Protein AF-A0A5K7YE51-F1 (afdb_monomer_lite)

Foldseek 3Di:
DWDKDALVRVCVVVVHDPVVVLVLVVVPFWKWFDDPPGDTDTDDPVNVVVQVVVPPDVVSVVVVRRRIMGTPVSVVVSCCVPPPDPDPQDPVNVVVVVVVVLCVVCVVLLVVLLVVLLVVLVVDPPADELVVSVVVSCVVVVPDDPVSSVVSVVPHDCNRYDDDDPPPPPDD

Secondary structure (DSSP, 8-state):
---EEEHHHHHHHHT--HHHHHHHHHTT---EEEETTTEEEE--HHHHHHHHHT--SHHHHHHHGGGEEEEHHHHHHHHHHT-S--S---HHHHHHHHHHHHHHHTHHHHHHHHHHHHHHHHH-SSPBPHHHHHHHHHHH-TTS-HHHHHHHHHHS-GGGB--S--------

Organism: NCBI:txid571177

pLDDT: mean 74.25, std 14.45, range [39.06, 92.06]

Structure (mmCIF, N/CA/C/O backbone):
data_AF-A0A5K7YE51-F1
#
_entry.id   AF-A0A5K7YE51-F1
#
loop_
_atom_site.group_PDB
_atom_site.id
_atom_site.type_symbol
_atom_site.label_atom_id
_atom_site.label_alt_id
_atom_site.label_comp_id
_atom_site.label_asym_id
_atom_site.label_entity_id
_atom_site.label_seq_id
_atom_site.pdbx_PDB_ins_code
_atom_site.Cartn_x
_atom_site.Cartn_y
_atom_site.Cartn_z
_atom_site.occupancy
_atom_site.B_iso_or_equiv
_atom_site.auth_seq_id
_atom_site.auth_comp_id
_atom_site.auth_asym_id
_atom_site.auth_atom_id
_atom_site.pdbx_PDB_model_num
ATOM 1 N N . MET A 1 1 ? 10.971 14.931 -25.838 1.00 64.94 1 MET A N 1
ATOM 2 C CA . MET A 1 1 ? 12.114 14.389 -25.072 1.00 64.94 1 MET A CA 1
ATOM 3 C C . MET A 1 1 ? 11.656 13.065 -24.493 1.00 64.94 1 MET A C 1
ATOM 5 O O . MET A 1 1 ? 10.644 13.062 -23.802 1.00 64.94 1 MET A O 1
ATOM 9 N N . GLU A 1 2 ? 12.315 11.965 -24.854 1.00 79.44 2 GLU A N 1
ATOM 10 C CA . GLU A 1 2 ? 11.967 10.616 -24.386 1.00 79.44 2 GLU A CA 1
ATOM 11 C C . GLU A 1 2 ? 12.113 10.544 -22.857 1.00 79.44 2 GLU A C 1
ATOM 13 O O . GLU A 1 2 ? 13.168 10.904 -22.326 1.00 79.44 2 GLU A O 1
ATOM 18 N N . ARG A 1 3 ? 11.064 10.122 -22.143 1.00 87.44 3 ARG A N 1
ATOM 19 C CA . ARG A 1 3 ? 11.093 9.967 -20.681 1.00 87.44 3 ARG A CA 1
ATOM 20 C C . ARG A 1 3 ? 11.238 8.496 -20.328 1.00 87.44 3 ARG A C 1
ATOM 22 O O . ARG A 1 3 ? 10.498 7.665 -20.843 1.00 87.44 3 ARG A O 1
ATOM 29 N N . TRP A 1 4 ? 12.152 8.208 -19.412 1.00 88.94 4 TRP A N 1
ATOM 30 C CA . TRP A 1 4 ? 12.470 6.854 -18.972 1.00 88.94 4 TRP A CA 1
ATOM 31 C C . TRP A 1 4 ? 12.128 6.672 -17.497 1.00 88.94 4 TRP A C 1
ATOM 33 O O . TRP A 1 4 ? 12.217 7.620 -16.712 1.00 88.94 4 TRP A O 1
ATOM 43 N N . ILE A 1 5 ? 11.760 5.452 -17.126 1.00 88.38 5 ILE A N 1
ATOM 44 C CA . ILE A 1 5 ? 11.502 5.047 -15.747 1.00 88.38 5 ILE A CA 1
ATOM 45 C C . ILE A 1 5 ? 12.274 3.767 -15.437 1.00 88.38 5 ILE A C 1
ATOM 47 O O . ILE A 1 5 ? 12.352 2.855 -16.258 1.00 88.38 5 ILE A O 1
ATOM 51 N N . THR A 1 6 ? 12.881 3.711 -14.255 1.00 88.62 6 THR A N 1
ATOM 52 C CA . THR A 1 6 ? 13.571 2.502 -13.778 1.00 88.62 6 THR A CA 1
ATOM 53 C C . THR A 1 6 ? 12.565 1.495 -13.224 1.00 88.62 6 THR A C 1
ATOM 55 O O . THR A 1 6 ? 11.509 1.891 -12.722 1.00 88.62 6 THR A O 1
ATOM 58 N N . ALA A 1 7 ? 12.902 0.202 -13.208 1.00 85.75 7 ALA A N 1
ATOM 59 C CA . ALA A 1 7 ? 12.046 -0.818 -12.588 1.00 85.75 7 ALA A CA 1
ATOM 60 C C . ALA A 1 7 ? 11.679 -0.483 -11.131 1.00 85.75 7 ALA A C 1
ATOM 62 O O . ALA A 1 7 ? 10.528 -0.622 -10.732 1.00 85.75 7 ALA A O 1
ATOM 63 N N . ASN A 1 8 ? 12.619 0.050 -10.344 1.00 84.81 8 ASN A N 1
ATOM 64 C CA . ASN A 1 8 ? 12.359 0.464 -8.960 1.00 84.81 8 ASN A CA 1
ATOM 65 C C . ASN A 1 8 ? 11.325 1.596 -8.859 1.00 84.81 8 ASN A C 1
ATOM 67 O O . ASN A 1 8 ? 10.501 1.616 -7.945 1.00 84.81 8 ASN A O 1
ATOM 71 N N . GLN A 1 9 ? 11.368 2.561 -9.777 1.00 85.94 9 GLN A N 1
ATOM 72 C CA . GLN A 1 9 ? 10.374 3.633 -9.833 1.00 85.94 9 GLN A CA 1
ATOM 73 C C . GLN A 1 9 ? 9.017 3.108 -10.310 1.00 85.94 9 GLN A C 1
ATOM 75 O O . GLN A 1 9 ? 7.989 3.525 -9.778 1.00 85.94 9 GLN A O 1
ATOM 80 N N . LEU A 1 10 ? 9.016 2.165 -11.253 1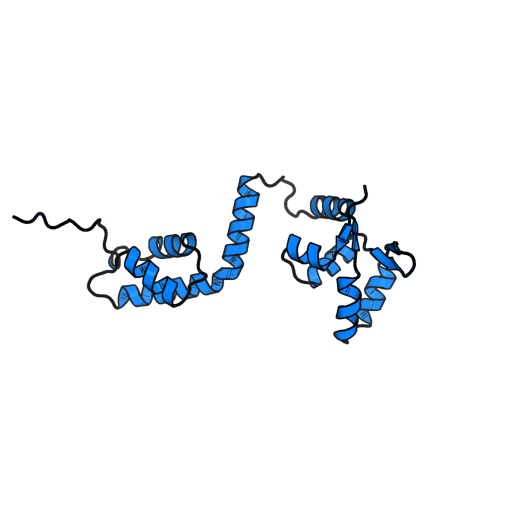.00 84.31 10 LEU A N 1
ATOM 81 C CA . LEU A 1 10 ? 7.809 1.525 -11.763 1.00 84.31 10 LEU A CA 1
ATOM 82 C C . LEU A 1 10 ? 7.114 0.682 -10.683 1.00 84.31 10 LEU A C 1
ATOM 84 O O . LEU A 1 10 ? 5.916 0.837 -10.468 1.00 84.31 10 LEU A O 1
ATOM 88 N N . LEU A 1 11 ? 7.870 -0.094 -9.897 1.00 82.62 11 LEU A N 1
ATOM 89 C CA . LEU A 1 11 ? 7.340 -0.804 -8.728 1.00 82.62 11 LEU A CA 1
ATOM 90 C C . LEU A 1 11 ? 6.697 0.141 -7.723 1.00 82.62 11 LEU A C 1
ATOM 92 O O . LEU A 1 11 ? 5.621 -0.155 -7.218 1.00 82.62 11 LEU A O 1
ATOM 96 N N . LYS A 1 12 ? 7.333 1.281 -7.432 1.00 79.06 12 LYS A N 1
ATOM 97 C CA . LYS A 1 12 ? 6.761 2.288 -6.527 1.00 79.06 12 LYS A CA 1
ATOM 98 C C . LYS A 1 12 ? 5.461 2.861 -7.092 1.00 79.06 12 LYS A C 1
ATOM 100 O O . LYS A 1 12 ? 4.480 2.962 -6.354 1.00 79.06 12 LYS A O 1
ATOM 105 N N . ARG A 1 13 ? 5.440 3.179 -8.392 1.00 82.81 13 ARG A N 1
ATOM 106 C CA . ARG A 1 13 ? 4.266 3.693 -9.118 1.00 82.81 13 ARG A CA 1
ATOM 107 C C . ARG A 1 13 ? 3.096 2.711 -9.055 1.00 82.81 13 ARG A C 1
ATOM 109 O O . ARG A 1 13 ? 1.995 3.103 -8.680 1.00 82.81 13 ARG A O 1
ATOM 116 N N . TRP A 1 14 ? 3.339 1.438 -9.345 1.00 81.25 14 TRP A N 1
ATOM 117 C CA . TRP A 1 14 ? 2.319 0.388 -9.279 1.00 81.25 14 TRP A CA 1
ATOM 118 C C . TRP A 1 14 ? 2.036 -0.076 -7.843 1.00 81.25 14 TRP A C 1
ATOM 120 O O . TRP A 1 14 ? 1.002 -0.681 -7.568 1.00 81.25 14 TRP A O 1
ATOM 130 N N . SER A 1 15 ? 2.919 0.270 -6.902 1.00 74.44 15 SER A N 1
ATOM 131 C CA . SER A 1 15 ? 3.069 -0.327 -5.563 1.00 74.44 15 SER A CA 1
ATOM 132 C C . SER A 1 15 ? 2.850 -1.836 -5.606 1.00 74.44 15 SER A C 1
ATOM 134 O O . SER A 1 15 ? 1.939 -2.399 -4.994 1.00 74.44 15 SER A O 1
ATOM 136 N N . ALA A 1 16 ? 3.689 -2.449 -6.431 1.00 75.06 16 ALA A N 1
ATOM 137 C CA . ALA A 1 16 ? 3.673 -3.856 -6.763 1.00 75.06 16 ALA A CA 1
ATOM 138 C C . ALA A 1 16 ? 5.015 -4.503 -6.397 1.00 75.06 16 ALA A C 1
ATOM 140 O O . ALA A 1 16 ? 6.005 -3.815 -6.138 1.00 75.06 16 ALA A O 1
ATOM 141 N N . GLY A 1 17 ? 5.035 -5.835 -6.358 1.00 74.56 17 GLY A N 1
ATOM 142 C CA . GLY A 1 17 ? 6.261 -6.605 -6.167 1.00 74.56 17 GLY A CA 1
ATOM 143 C C . GLY A 1 17 ? 7.016 -6.816 -7.486 1.00 74.56 17 GLY A C 1
ATOM 144 O O . GLY A 1 17 ? 6.427 -6.647 -8.556 1.00 74.56 17 GLY A O 1
ATOM 145 N N . PRO A 1 18 ? 8.295 -7.237 -7.441 1.00 77.31 18 PRO A N 1
ATOM 146 C CA . PRO A 1 18 ? 9.090 -7.528 -8.636 1.00 77.31 18 PRO A CA 1
ATOM 147 C C . PRO A 1 18 ? 8.382 -8.445 -9.643 1.00 77.31 18 PRO A C 1
ATOM 149 O O . PRO A 1 18 ? 8.452 -8.181 -10.839 1.00 77.31 18 PRO A O 1
ATOM 152 N N . SER A 1 19 ? 7.635 -9.452 -9.161 1.00 74.00 19 SER A N 1
ATOM 153 C CA . SER A 1 19 ? 6.818 -10.385 -9.962 1.00 74.00 19 SER A CA 1
ATOM 154 C C . SER A 1 19 ? 5.889 -9.695 -10.967 1.00 74.00 19 SER A C 1
ATOM 156 O O . SER A 1 19 ? 5.701 -10.200 -12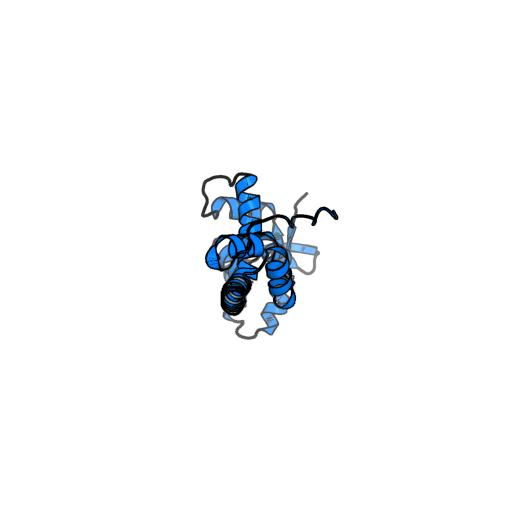.070 1.00 74.00 19 SER A O 1
ATOM 158 N N . THR A 1 20 ? 5.352 -8.522 -10.631 1.00 77.69 20 THR A N 1
ATOM 159 C CA . THR A 1 20 ? 4.438 -7.770 -11.500 1.00 77.69 20 THR A CA 1
ATOM 160 C C . THR A 1 20 ? 5.144 -7.178 -12.717 1.00 77.69 20 THR A C 1
ATOM 162 O O . THR A 1 20 ? 4.564 -7.154 -13.795 1.00 77.69 20 THR A O 1
ATOM 165 N N . ILE A 1 21 ? 6.408 -6.760 -12.589 1.00 81.88 21 ILE A N 1
ATOM 166 C CA . ILE A 1 21 ? 7.189 -6.286 -13.743 1.00 81.88 21 ILE A CA 1
ATOM 167 C C . ILE A 1 21 ? 7.501 -7.439 -14.691 1.00 81.88 21 ILE A C 1
ATOM 169 O O . ILE A 1 21 ? 7.409 -7.262 -15.900 1.00 81.88 21 ILE A O 1
ATOM 173 N N . PHE A 1 22 ? 7.823 -8.623 -14.163 1.00 77.75 22 PHE A N 1
ATOM 174 C CA . PHE A 1 22 ? 8.039 -9.805 -15.003 1.00 77.75 22 PHE A CA 1
ATOM 175 C C . PHE A 1 22 ? 6.799 -10.132 -15.819 1.00 77.75 22 PHE A C 1
ATOM 177 O O . PHE A 1 22 ? 6.896 -10.280 -17.032 1.00 77.75 22 PHE A O 1
ATOM 184 N N . LYS A 1 23 ? 5.639 -10.159 -15.158 1.00 77.25 23 LYS A N 1
ATOM 185 C CA . LYS A 1 23 ? 4.369 -10.414 -15.826 1.00 77.25 23 LYS A CA 1
ATOM 186 C C . LYS A 1 23 ? 4.063 -9.361 -16.895 1.00 77.25 23 LYS A C 1
ATOM 188 O O . LYS A 1 23 ? 3.715 -9.726 -18.006 1.00 77.25 23 LYS A O 1
ATOM 193 N N . ALA A 1 24 ? 4.289 -8.078 -16.604 1.00 83.31 24 ALA A N 1
ATOM 194 C CA . ALA A 1 24 ? 4.087 -7.007 -17.579 1.00 83.31 24 ALA A CA 1
ATOM 195 C C . ALA A 1 24 ? 4.985 -7.156 -18.817 1.00 83.31 24 ALA A C 1
ATOM 197 O O . ALA A 1 24 ? 4.537 -6.964 -19.942 1.00 83.31 24 ALA A O 1
ATOM 198 N N . VAL A 1 25 ? 6.249 -7.537 -18.623 1.00 84.50 25 VAL A N 1
ATOM 199 C CA . VAL A 1 25 ? 7.182 -7.802 -19.728 1.00 84.50 25 VAL A CA 1
ATOM 200 C C . VAL A 1 25 ? 6.766 -9.055 -20.516 1.00 84.50 25 VAL A C 1
ATOM 202 O O . VAL A 1 25 ? 6.848 -9.050 -21.741 1.00 84.50 25 VAL A O 1
ATOM 205 N N . GLU A 1 26 ? 6.249 -10.097 -19.851 1.00 80.50 26 GLU A N 1
ATOM 206 C CA . GLU A 1 26 ? 5.627 -11.264 -20.509 1.00 80.50 26 GLU A CA 1
ATOM 207 C C . GLU A 1 26 ? 4.407 -10.901 -21.345 1.00 80.50 26 GLU A C 1
ATOM 209 O O . GLU A 1 26 ? 4.219 -11.464 -22.423 1.00 80.50 26 GLU A O 1
ATOM 214 N N . ASP A 1 27 ? 3.636 -9.927 -20.879 1.00 81.19 27 ASP A N 1
ATOM 215 C CA . ASP A 1 27 ? 2.438 -9.429 -21.548 1.00 81.19 27 ASP A CA 1
ATOM 216 C C . ASP A 1 27 ? 2.746 -8.381 -22.630 1.00 81.19 27 ASP A C 1
ATOM 218 O O . ASP A 1 27 ? 1.839 -7.864 -23.277 1.00 81.19 27 ASP A O 1
ATOM 222 N N . GLY A 1 28 ? 4.029 -8.110 -22.892 1.00 82.81 28 GLY A N 1
ATOM 223 C CA . GLY A 1 28 ? 4.472 -7.304 -24.029 1.00 82.81 28 GLY A CA 1
ATOM 224 C C . GLY A 1 28 ? 4.998 -5.915 -23.681 1.00 82.81 28 GLY A C 1
ATOM 225 O O . GLY A 1 28 ? 5.258 -5.132 -24.593 1.00 82.81 28 GLY A O 1
ATOM 226 N N . LEU A 1 29 ? 5.206 -5.588 -22.400 1.00 86.06 29 LEU A N 1
ATOM 227 C CA . LEU A 1 29 ? 5.881 -4.346 -22.027 1.00 86.06 29 LEU A CA 1
ATOM 228 C C . LEU A 1 29 ? 7.360 -4.386 -22.441 1.00 86.06 29 LEU A C 1
ATOM 230 O O . LEU A 1 29 ? 8.171 -5.124 -21.874 1.00 86.06 29 LEU A O 1
ATOM 234 N N . SER A 1 30 ? 7.726 -3.521 -23.384 1.00 88.31 30 SER A N 1
ATOM 235 C CA . SER A 1 30 ? 9.102 -3.369 -23.854 1.00 88.31 30 SER A CA 1
ATOM 236 C C . SER A 1 30 ? 10.041 -2.956 -22.723 1.00 88.31 30 SER A C 1
ATOM 238 O O . SER A 1 30 ? 9.838 -1.941 -22.051 1.00 88.31 30 SER A O 1
ATOM 240 N N . THR A 1 31 ? 11.118 -3.718 -22.535 1.00 87.06 31 THR A N 1
ATOM 241 C CA . THR A 1 31 ? 12.131 -3.441 -21.515 1.00 87.06 31 THR A CA 1
ATOM 242 C C . THR A 1 31 ? 13.490 -3.173 -22.140 1.00 87.06 31 THR A C 1
ATOM 244 O O . THR A 1 31 ? 13.870 -3.757 -23.153 1.00 87.06 31 THR A O 1
ATOM 247 N N . TYR A 1 32 ? 14.235 -2.260 -21.533 1.00 88.00 32 TYR A N 1
ATOM 248 C CA . TYR A 1 32 ? 15.506 -1.765 -22.028 1.00 88.00 32 TYR A CA 1
ATOM 249 C C . TYR A 1 32 ? 16.550 -1.844 -20.920 1.00 88.00 32 TYR A C 1
ATOM 251 O O . TYR A 1 32 ? 16.237 -1.809 -19.732 1.00 88.00 32 TYR A O 1
ATOM 259 N N . ARG A 1 33 ? 17.819 -1.915 -21.302 1.00 81.62 33 ARG A N 1
ATOM 260 C CA . ARG A 1 33 ? 18.945 -1.811 -20.373 1.00 81.62 33 ARG A CA 1
ATOM 261 C C . ARG A 1 33 ? 19.960 -0.835 -20.921 1.00 81.62 33 ARG A C 1
ATOM 263 O O . ARG A 1 33 ? 20.193 -0.799 -22.129 1.00 81.62 33 ARG A O 1
ATOM 270 N N . GLU A 1 34 ? 20.576 -0.054 -20.050 1.00 70.50 34 GLU A N 1
ATOM 271 C CA . GLU A 1 34 ? 21.707 0.774 -20.445 1.00 70.50 34 GLU A CA 1
ATOM 272 C C . GLU A 1 34 ? 22.935 -0.111 -20.699 1.00 70.50 34 GLU A C 1
ATOM 274 O O . GLU A 1 34 ? 23.359 -0.878 -19.834 1.00 70.50 34 GLU A O 1
ATOM 279 N N . TRP A 1 35 ? 23.482 -0.042 -21.914 1.00 62.12 35 TRP A N 1
ATOM 280 C CA . TRP A 1 35 ? 24.770 -0.661 -22.237 1.00 62.12 35 TRP A CA 1
ATOM 281 C C . TRP A 1 35 ? 25.880 0.383 -22.110 1.00 62.12 35 TRP A C 1
ATOM 283 O O . TRP A 1 35 ? 25.614 1.583 -22.129 1.00 62.12 35 TRP A O 1
ATOM 293 N N . THR A 1 36 ? 27.128 -0.083 -22.041 1.00 53.69 36 THR A N 1
ATOM 294 C CA . THR A 1 36 ? 28.398 0.652 -21.843 1.00 53.69 36 THR A CA 1
ATOM 295 C C . THR A 1 36 ? 28.664 1.865 -22.759 1.00 53.69 36 THR A C 1
ATOM 297 O O . THR A 1 36 ? 29.725 2.471 -22.667 1.00 53.69 36 THR A O 1
ATOM 300 N N . GLN A 1 37 ? 27.724 2.258 -23.621 1.00 53.62 37 GLN A N 1
ATOM 301 C CA . GLN A 1 37 ? 27.795 3.419 -24.515 1.00 53.62 37 GLN A CA 1
ATOM 302 C C . GLN A 1 37 ? 26.664 4.450 -24.294 1.00 53.62 37 GLN A C 1
ATOM 304 O O . GLN A 1 37 ? 26.411 5.279 -25.167 1.00 53.62 37 GLN A O 1
ATOM 309 N N . GLY A 1 38 ? 25.970 4.411 -23.148 1.00 63.59 38 GLY A N 1
ATOM 310 C CA . GLY A 1 38 ? 25.028 5.462 -22.726 1.00 63.59 38 GLY A CA 1
ATOM 311 C C . GLY A 1 38 ? 23.716 5.515 -23.515 1.00 63.59 38 GLY A C 1
ATOM 312 O O . GLY A 1 38 ? 23.034 6.539 -23.529 1.00 63.59 38 GLY A O 1
ATOM 313 N N . ARG A 1 39 ? 23.363 4.433 -24.223 1.00 70.56 39 ARG A N 1
ATOM 314 C CA . ARG A 1 39 ? 22.070 4.295 -24.908 1.00 70.56 39 ARG A CA 1
ATOM 315 C C . ARG A 1 39 ? 21.328 3.068 -24.380 1.00 70.56 39 ARG A C 1
ATOM 317 O O . ARG A 1 39 ? 21.899 1.972 -24.406 1.00 70.56 39 ARG A O 1
ATOM 324 N N . PRO A 1 40 ? 20.068 3.220 -23.933 1.00 79.25 40 PRO A N 1
ATOM 325 C CA . PRO A 1 40 ? 19.216 2.084 -23.622 1.00 79.25 40 PRO A CA 1
ATOM 326 C C . PRO A 1 40 ? 19.023 1.217 -24.867 1.00 79.25 40 PRO A C 1
ATOM 328 O O . PRO A 1 40 ? 18.686 1.721 -25.940 1.00 79.25 40 PRO A O 1
ATOM 331 N N . LYS A 1 41 ? 19.244 -0.088 -24.729 1.00 81.56 41 LYS A N 1
ATOM 332 C CA . LYS A 1 41 ? 18.973 -1.080 -25.769 1.00 81.56 41 LYS A CA 1
ATOM 333 C C . LYS A 1 41 ? 17.848 -1.982 -25.305 1.00 81.56 41 LYS A C 1
ATOM 335 O O . LYS A 1 41 ? 17.865 -2.438 -24.162 1.00 81.56 41 LYS A O 1
ATOM 340 N N . GLU A 1 42 ? 16.907 -2.233 -26.201 1.00 83.19 42 GLU A N 1
ATOM 341 C CA . GLU A 1 42 ? 15.796 -3.142 -25.957 1.00 83.19 42 GLU A CA 1
ATOM 342 C C . GLU A 1 42 ? 16.313 -4.555 -25.671 1.00 83.19 42 GLU A C 1
ATOM 344 O O . GLU A 1 42 ? 17.265 -5.040 -26.300 1.00 83.19 42 GLU A O 1
ATOM 349 N N . VAL A 1 43 ? 15.714 -5.195 -24.676 1.00 80.81 43 VAL A N 1
ATOM 350 C CA . VAL A 1 43 ? 16.024 -6.553 -24.257 1.00 80.81 43 VAL A CA 1
ATOM 351 C C . VAL A 1 43 ? 14.949 -7.467 -24.824 1.00 80.81 43 VAL A C 1
ATOM 353 O O . VAL A 1 43 ? 13.791 -7.397 -24.434 1.00 80.81 43 VAL A O 1
ATOM 356 N N . ASP A 1 44 ? 15.355 -8.361 -25.721 1.00 75.94 44 ASP A N 1
ATOM 357 C CA . ASP A 1 44 ? 14.471 -9.402 -26.248 1.00 75.94 44 ASP A CA 1
ATOM 358 C C . ASP A 1 44 ? 13.960 -10.314 -25.119 1.00 75.94 44 ASP A C 1
ATOM 360 O O . ASP A 1 44 ? 14.736 -10.801 -24.285 1.00 75.94 44 ASP A O 1
ATOM 364 N N . MET A 1 45 ? 12.662 -10.607 -25.155 1.00 65.81 45 MET A N 1
ATOM 365 C CA . MET A 1 45 ? 11.953 -11.492 -24.241 1.00 65.81 45 MET A CA 1
ATOM 366 C C . MET A 1 45 ? 12.625 -12.862 -24.082 1.00 65.81 45 MET A C 1
ATOM 368 O O . MET A 1 45 ? 12.752 -13.383 -22.974 1.00 65.81 45 MET A O 1
ATOM 372 N N . LYS A 1 46 ? 13.168 -13.438 -25.163 1.00 64.94 46 LYS A N 1
ATOM 373 C CA . LYS A 1 46 ? 13.897 -14.721 -25.091 1.00 64.94 46 LYS A CA 1
ATOM 374 C C . LYS A 1 46 ? 15.221 -14.622 -24.338 1.00 64.94 46 LYS A C 1
ATOM 376 O O . LYS A 1 46 ? 15.748 -15.641 -23.889 1.00 64.94 46 LYS A O 1
ATOM 381 N N . ASN A 1 47 ? 15.817 -13.436 -24.256 1.00 65.12 47 ASN A N 1
ATOM 382 C CA . ASN A 1 47 ? 17.014 -13.186 -23.455 1.00 65.12 47 ASN A CA 1
ATOM 383 C C . ASN A 1 47 ? 16.649 -12.846 -22.010 1.00 65.12 47 ASN A C 1
ATOM 385 O O . ASN A 1 47 ? 17.372 -13.276 -21.112 1.00 65.12 47 ASN A O 1
ATOM 389 N N . PHE A 1 48 ? 15.530 -12.149 -21.804 1.00 67.06 48 PHE A N 1
ATOM 390 C CA . PHE A 1 48 ? 14.957 -11.841 -20.498 1.00 67.06 48 PHE A CA 1
ATOM 391 C C . PHE A 1 48 ? 14.567 -13.116 -19.736 1.00 67.06 48 PHE A C 1
ATOM 393 O O . PHE A 1 48 ? 15.141 -13.401 -18.685 1.00 67.06 48 PHE A O 1
ATOM 400 N N . VAL A 1 49 ? 13.706 -13.956 -20.324 1.00 63.56 49 VAL A N 1
ATOM 401 C CA . VAL A 1 49 ? 13.262 -15.230 -19.729 1.00 63.56 49 VAL A CA 1
ATOM 402 C C . VAL A 1 49 ? 14.440 -16.172 -19.513 1.00 63.56 49 VAL A C 1
ATOM 404 O O . VAL A 1 49 ? 14.577 -16.749 -18.447 1.00 63.56 49 VAL A O 1
ATOM 407 N N . ARG A 1 50 ? 15.358 -16.296 -20.479 1.00 64.56 50 ARG A N 1
ATOM 408 C CA . ARG A 1 50 ? 16.533 -17.177 -20.344 1.00 64.56 50 ARG A CA 1
ATOM 409 C C . ARG A 1 50 ? 17.486 -16.739 -19.237 1.00 64.56 50 ARG A C 1
ATOM 411 O O . ARG A 1 50 ? 18.075 -17.601 -18.589 1.00 64.56 50 ARG A O 1
ATOM 418 N N . HIS A 1 51 ? 17.672 -15.433 -19.044 1.00 62.53 51 HIS A N 1
ATOM 419 C CA . HIS A 1 51 ? 18.427 -14.925 -17.901 1.00 62.53 51 HIS A CA 1
ATOM 420 C C . HIS A 1 51 ? 17.706 -15.282 -16.607 1.00 62.53 51 HIS A C 1
ATOM 422 O O . HIS A 1 51 ? 18.326 -15.834 -15.708 1.00 62.53 51 HIS A O 1
ATOM 428 N N . PHE A 1 52 ? 16.399 -15.051 -16.543 1.00 60.91 52 PHE A N 1
ATOM 429 C CA . PHE A 1 52 ? 15.616 -15.261 -15.334 1.00 60.91 52 PHE A CA 1
ATOM 430 C C . PHE A 1 52 ? 15.451 -16.744 -14.952 1.00 60.91 52 PHE A C 1
ATOM 432 O O . PHE A 1 52 ? 15.691 -17.111 -13.809 1.00 60.91 52 PHE A O 1
ATOM 439 N N . SER A 1 53 ? 15.166 -17.637 -15.906 1.00 57.91 53 SER A N 1
ATOM 440 C CA . SER A 1 53 ? 15.063 -19.091 -15.683 1.00 57.91 53 SER A CA 1
ATOM 441 C C . SER A 1 53 ? 16.389 -19.745 -15.280 1.00 57.91 53 SER A C 1
ATOM 443 O O . SER A 1 53 ? 16.388 -20.839 -14.728 1.00 57.91 53 SER A O 1
ATOM 445 N N . ARG A 1 54 ? 17.530 -19.103 -15.566 1.00 55.75 54 ARG A N 1
ATOM 446 C CA . ARG A 1 54 ? 18.857 -19.543 -15.100 1.00 55.75 54 ARG A CA 1
ATOM 447 C C . ARG A 1 54 ? 19.226 -18.966 -13.728 1.00 55.75 54 ARG A C 1
ATOM 449 O O . ARG A 1 54 ? 20.215 -19.402 -13.147 1.00 55.75 54 ARG A O 1
ATOM 456 N N . MET A 1 55 ? 18.448 -18.017 -13.205 1.00 53.44 55 MET A N 1
ATOM 457 C CA . MET A 1 55 ? 18.672 -17.351 -11.923 1.00 53.44 55 MET A CA 1
ATOM 458 C C . MET A 1 55 ? 17.824 -17.990 -10.814 1.00 53.44 55 MET A C 1
ATOM 460 O O . MET A 1 55 ? 16.825 -17.434 -10.372 1.00 53.44 55 MET A O 1
ATOM 464 N N . HIS A 1 56 ? 18.260 -19.151 -10.320 1.00 50.59 56 HIS A N 1
ATOM 465 C CA . HIS A 1 56 ? 17.864 -19.634 -8.986 1.00 50.59 56 HIS A CA 1
ATOM 466 C C . HIS A 1 56 ? 18.690 -18.988 -7.858 1.00 50.59 56 HIS A C 1
ATOM 468 O O . HIS A 1 56 ? 18.437 -19.247 -6.684 1.00 50.59 56 HIS A O 1
ATOM 474 N N . ASP A 1 57 ? 19.664 -18.146 -8.211 1.00 51.22 57 ASP A N 1
ATOM 475 C CA . ASP A 1 57 ? 20.563 -17.472 -7.282 1.00 51.22 57 ASP A CA 1
ATOM 476 C C . ASP A 1 57 ? 20.156 -15.994 -7.156 1.00 51.22 57 ASP A C 1
ATOM 478 O O . ASP A 1 57 ? 20.157 -15.243 -8.136 1.00 51.22 57 ASP A O 1
ATOM 482 N N . SER A 1 58 ? 19.742 -15.576 -5.957 1.00 54.72 58 SER A N 1
ATOM 483 C CA . SER A 1 58 ? 19.128 -14.263 -5.695 1.00 54.72 58 SER A CA 1
ATOM 484 C C . SER A 1 58 ? 20.056 -13.074 -5.976 1.00 54.72 58 SER A C 1
ATOM 486 O O . SER A 1 58 ? 19.595 -11.937 -6.064 1.00 54.72 58 SER A O 1
ATOM 488 N N . SER A 1 59 ? 21.360 -13.326 -6.105 1.00 54.88 59 SER A N 1
ATOM 489 C CA . SER A 1 59 ? 22.398 -12.320 -6.339 1.00 54.88 59 SER A CA 1
ATOM 490 C C . SER A 1 59 ? 22.302 -11.670 -7.726 1.00 54.88 59 SER A C 1
ATOM 492 O O . SER A 1 59 ? 22.373 -10.450 -7.839 1.00 54.88 59 SER A O 1
ATOM 494 N N . ALA A 1 60 ? 22.039 -12.449 -8.777 1.00 54.16 60 ALA A N 1
ATOM 495 C CA . ALA A 1 60 ? 22.007 -11.953 -10.157 1.00 54.16 60 ALA A CA 1
ATOM 496 C C . ALA A 1 60 ? 20.754 -11.106 -10.478 1.00 54.16 60 ALA A C 1
ATOM 498 O O . ALA A 1 60 ? 20.782 -10.237 -11.356 1.00 54.16 60 ALA A O 1
ATOM 499 N N . LEU A 1 61 ? 19.675 -11.306 -9.715 1.00 56.03 61 LEU A N 1
ATOM 500 C CA . LEU A 1 61 ? 18.459 -10.486 -9.742 1.00 56.03 61 LEU A CA 1
ATOM 501 C C . LEU A 1 61 ? 18.739 -9.058 -9.239 1.00 56.03 61 LEU A C 1
ATOM 503 O O . LEU A 1 61 ? 18.180 -8.093 -9.765 1.00 56.03 61 LEU A O 1
ATOM 507 N N . GLY A 1 62 ? 19.651 -8.930 -8.269 1.00 60.38 62 GLY A N 1
ATOM 508 C CA . GLY A 1 62 ? 20.070 -7.659 -7.678 1.00 60.38 62 GLY A CA 1
ATOM 509 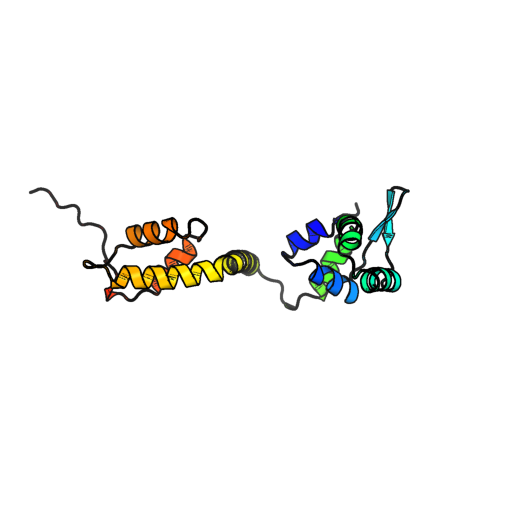C C . GLY A 1 62 ? 20.784 -6.722 -8.655 1.00 60.38 62 GLY A C 1
ATOM 510 O O . GLY A 1 62 ? 20.611 -5.513 -8.549 1.00 60.38 62 GLY A O 1
ATOM 511 N N . ASP A 1 63 ? 21.502 -7.260 -9.644 1.00 65.38 63 ASP A N 1
ATOM 512 C CA . ASP A 1 63 ? 22.256 -6.459 -10.623 1.00 65.38 63 ASP A CA 1
ATOM 513 C C . ASP A 1 63 ? 21.440 -6.105 -11.872 1.00 65.38 63 ASP A C 1
ATOM 515 O O . ASP A 1 63 ? 21.676 -5.090 -12.536 1.00 65.38 63 ASP A O 1
ATOM 519 N N . TRP A 1 64 ? 20.482 -6.959 -12.229 1.00 69.31 64 TRP A N 1
ATOM 520 C CA . TRP A 1 64 ? 19.650 -6.766 -13.414 1.00 69.31 64 TRP A CA 1
ATOM 521 C C . TRP A 1 64 ? 18.499 -5.807 -13.157 1.00 69.31 64 TRP A C 1
ATOM 523 O O . TRP A 1 64 ? 18.269 -4.897 -13.952 1.00 69.31 64 TRP A O 1
ATOM 533 N N . PHE A 1 65 ? 17.795 -5.989 -12.042 1.00 73.12 65 PHE A N 1
ATOM 534 C CA . PHE A 1 65 ? 16.562 -5.267 -11.762 1.00 73.12 65 PHE A CA 1
ATOM 535 C C . PHE A 1 65 ? 16.748 -3.738 -11.690 1.00 73.12 65 PHE A C 1
ATOM 537 O O . PHE A 1 65 ? 15.978 -3.018 -12.326 1.00 73.12 65 PHE A O 1
ATOM 544 N N . PRO A 1 66 ? 17.790 -3.192 -11.030 1.00 72.50 66 PRO A N 1
ATOM 545 C CA . PRO A 1 66 ? 18.020 -1.747 -10.999 1.00 72.50 66 PRO A CA 1
ATOM 546 C C . PRO A 1 66 ? 18.430 -1.155 -12.353 1.00 72.50 66 PRO A C 1
ATOM 548 O O . PRO A 1 66 ? 18.241 0.040 -12.570 1.00 72.50 66 PRO A O 1
ATOM 551 N N . ALA A 1 67 ? 18.983 -1.973 -13.255 1.00 78.00 67 ALA A N 1
ATOM 552 C CA . ALA A 1 67 ? 19.449 -1.554 -14.577 1.00 78.00 67 ALA A CA 1
ATOM 553 C C . ALA A 1 67 ? 18.350 -1.604 -15.656 1.00 78.00 67 ALA A C 1
ATOM 555 O O . ALA A 1 67 ? 18.591 -1.196 -16.794 1.00 78.00 67 ALA A O 1
ATOM 556 N N . MET A 1 68 ? 17.161 -2.116 -15.318 1.00 85.00 68 MET A N 1
ATOM 557 C CA . MET A 1 68 ? 16.013 -2.151 -16.217 1.00 85.00 68 MET A CA 1
ATOM 558 C C . MET A 1 68 ? 15.380 -0.767 -16.356 1.00 85.00 68 MET A C 1
ATOM 560 O O . MET A 1 68 ? 15.055 -0.093 -15.372 1.00 85.00 68 MET A O 1
ATOM 564 N N . LEU A 1 69 ? 15.165 -0.388 -17.607 1.00 88.44 69 LEU A N 1
ATOM 565 C CA . LEU A 1 69 ? 14.595 0.870 -18.044 1.00 88.44 69 LEU A CA 1
ATOM 566 C C . LEU A 1 69 ? 13.371 0.595 -18.908 1.00 88.44 69 LEU A C 1
ATOM 568 O O . LEU A 1 69 ? 13.346 -0.336 -19.710 1.00 88.44 69 LEU A O 1
ATOM 572 N N . PHE A 1 70 ? 12.379 1.457 -18.774 1.00 89.50 70 PHE A N 1
ATOM 573 C CA . PHE A 1 70 ? 11.169 1.433 -19.577 1.00 89.50 70 PHE A CA 1
ATOM 574 C C . PHE A 1 70 ? 10.930 2.828 -20.125 1.00 89.50 70 PHE A C 1
ATOM 576 O O . PHE A 1 70 ? 11.190 3.827 -19.442 1.00 89.50 70 PHE A O 1
ATOM 583 N N . LYS A 1 71 ? 10.434 2.910 -21.355 1.00 90.62 71 LYS A N 1
ATOM 584 C CA . LYS A 1 71 ? 9.923 4.172 -21.877 1.00 90.62 71 LYS A CA 1
ATOM 585 C C . LYS A 1 71 ? 8.601 4.468 -21.192 1.00 90.62 71 LYS A C 1
ATOM 587 O O . LYS A 1 71 ? 7.748 3.594 -21.087 1.00 90.62 71 LYS A O 1
ATOM 592 N N . MET A 1 72 ? 8.421 5.705 -20.744 1.00 86.75 72 MET A N 1
ATOM 593 C CA . MET A 1 72 ? 7.159 6.122 -20.134 1.00 86.75 72 MET A CA 1
ATOM 594 C C . MET A 1 72 ? 5.983 5.984 -21.103 1.00 86.75 72 MET A C 1
ATOM 596 O O . MET A 1 72 ? 4.910 5.622 -20.652 1.00 86.75 72 MET A O 1
ATOM 600 N N . SER A 1 73 ? 6.190 6.209 -22.406 1.00 86.69 73 SER A N 1
ATOM 601 C CA . SER A 1 73 ? 5.156 5.996 -23.428 1.00 86.69 73 SER A CA 1
ATOM 602 C C . SER A 1 73 ? 4.678 4.549 -23.467 1.00 86.69 73 SER A C 1
ATOM 604 O O . SER A 1 73 ? 3.482 4.305 -23.477 1.00 86.69 73 SER A O 1
ATOM 606 N N . ASP A 1 74 ? 5.615 3.600 -23.440 1.00 86.81 74 ASP A N 1
ATOM 607 C CA . ASP A 1 74 ? 5.311 2.172 -23.526 1.00 86.81 74 ASP A CA 1
ATOM 608 C C . ASP A 1 74 ? 4.618 1.708 -22.239 1.00 86.81 74 ASP A C 1
ATOM 610 O O . ASP A 1 74 ? 3.682 0.921 -22.291 1.00 86.81 74 ASP A O 1
ATOM 614 N N . VAL A 1 75 ? 5.037 2.243 -21.084 1.00 85.88 75 VAL A N 1
ATOM 615 C CA . VAL A 1 75 ? 4.376 2.002 -19.793 1.00 85.88 75 VAL A CA 1
ATOM 616 C C . VAL A 1 75 ? 2.957 2.556 -19.785 1.00 85.88 75 VAL A C 1
ATOM 618 O O . VAL A 1 75 ? 2.060 1.858 -19.341 1.00 85.88 75 VAL A O 1
ATOM 621 N N . GLU A 1 76 ? 2.744 3.787 -20.246 1.00 83.75 76 GLU A N 1
ATOM 622 C CA . GLU A 1 76 ? 1.421 4.422 -20.266 1.00 83.75 76 GLU A CA 1
ATOM 623 C C . GLU A 1 76 ? 0.474 3.692 -21.226 1.00 83.75 76 GLU A C 1
ATOM 625 O O . GLU A 1 76 ? -0.637 3.358 -20.835 1.00 83.75 76 GLU A O 1
ATOM 630 N N . SER A 1 77 ? 0.933 3.346 -22.434 1.00 82.25 77 SER A N 1
ATOM 631 C CA . SER A 1 77 ? 0.142 2.531 -23.366 1.00 82.25 77 SER A CA 1
ATOM 632 C C . SER A 1 77 ? -0.149 1.138 -22.811 1.00 82.25 77 SER A C 1
ATOM 634 O O . SER A 1 77 ? -1.275 0.668 -22.906 1.00 82.25 77 SER A O 1
ATOM 636 N N . PHE A 1 78 ? 0.829 0.498 -22.166 1.00 85.19 78 PHE A N 1
ATOM 637 C CA . PHE A 1 78 ? 0.615 -0.790 -21.510 1.00 85.19 78 PHE A CA 1
ATOM 638 C C . PHE A 1 78 ? -0.387 -0.688 -20.352 1.00 85.19 78 PHE A C 1
ATOM 640 O O . PHE A 1 78 ? -1.243 -1.556 -20.219 1.00 85.19 78 PHE A O 1
ATOM 647 N N . GLU A 1 79 ? -0.299 0.362 -19.527 1.00 80.88 79 GLU A N 1
ATOM 648 C CA . GLU A 1 79 ? -1.248 0.655 -18.444 1.00 80.88 79 GLU A CA 1
ATOM 649 C C . GLU A 1 79 ? -2.670 0.857 -18.987 1.00 80.88 79 GLU A C 1
ATOM 651 O O . GLU A 1 79 ? -3.616 0.368 -18.373 1.00 80.88 79 GLU A O 1
ATOM 656 N N . ASP A 1 80 ? -2.820 1.533 -20.127 1.00 77.19 80 ASP A N 1
ATOM 657 C CA . ASP A 1 80 ? -4.110 1.733 -20.787 1.00 77.19 80 ASP A CA 1
ATOM 658 C C . ASP A 1 80 ? -4.666 0.404 -21.337 1.00 77.19 80 ASP A C 1
ATOM 660 O O . ASP A 1 80 ? -5.815 0.057 -21.053 1.00 77.19 80 ASP A O 1
ATOM 664 N N . ASP A 1 81 ? -3.840 -0.379 -22.039 1.00 74.81 81 ASP A N 1
ATOM 665 C CA . ASP A 1 81 ? -4.226 -1.650 -22.673 1.00 74.81 81 ASP A CA 1
ATOM 666 C C . ASP A 1 81 ? -4.506 -2.778 -21.662 1.00 74.81 81 ASP A C 1
ATOM 668 O O . ASP A 1 81 ? -5.323 -3.662 -21.921 1.00 74.81 81 ASP A O 1
ATOM 672 N N . HIS A 1 82 ? -3.832 -2.754 -20.508 1.00 69.06 82 HIS A N 1
ATOM 673 C CA . HIS A 1 82 ? -3.934 -3.763 -19.442 1.00 69.06 82 HIS A CA 1
ATOM 674 C C . HIS A 1 82 ? -4.641 -3.236 -18.195 1.00 69.06 82 HIS A C 1
ATOM 676 O O . HIS A 1 82 ? -4.596 -3.855 -17.127 1.00 69.06 82 HIS A O 1
ATOM 682 N N . SER A 1 83 ? -5.322 -2.100 -18.317 1.00 61.06 83 SER A N 1
ATOM 683 C CA . SER A 1 83 ? -6.317 -1.722 -17.333 1.00 61.06 83 SER A CA 1
ATOM 684 C C . SER A 1 83 ? -7.454 -2.749 -17.397 1.00 61.06 83 SER A C 1
ATOM 686 O O . SER A 1 83 ? -8.220 -2.805 -18.354 1.00 61.06 83 SER A O 1
ATOM 688 N N . GLU A 1 84 ? -7.608 -3.573 -16.355 1.00 52.75 84 GLU A N 1
ATOM 689 C CA . GLU A 1 84 ? -8.841 -4.366 -16.168 1.00 52.75 84 GLU A CA 1
ATOM 690 C C . GLU A 1 84 ? -10.087 -3.454 -16.041 1.00 52.75 84 GLU A C 1
ATOM 692 O O . GLU A 1 84 ? -11.226 -3.911 -16.126 1.00 52.75 84 GLU A O 1
ATOM 697 N N . ASP A 1 85 ? -9.865 -2.143 -15.916 1.00 43.97 85 ASP A N 1
ATOM 698 C CA . ASP A 1 85 ? -10.848 -1.076 -15.865 1.00 43.97 85 ASP A CA 1
ATOM 699 C C . ASP A 1 85 ? -10.920 -0.319 -17.205 1.00 43.97 85 ASP A C 1
ATOM 701 O O . ASP A 1 85 ? -10.434 0.806 -17.329 1.00 43.97 85 ASP A O 1
ATOM 705 N N . GLY A 1 86 ? -11.620 -0.882 -18.194 1.00 39.06 86 GLY A N 1
ATOM 706 C CA . GLY A 1 86 ? -12.020 -0.201 -19.440 1.00 39.06 86 GLY A CA 1
ATOM 707 C C . GLY A 1 86 ? -12.967 1.005 -19.257 1.00 39.06 86 GLY A C 1
ATOM 708 O O . GLY A 1 86 ? -13.823 1.274 -20.097 1.00 39.06 86 GLY A O 1
ATOM 709 N N . GLY A 1 87 ? -12.855 1.749 -18.161 1.00 39.22 87 GLY A N 1
ATOM 710 C CA . GLY A 1 87 ? -13.605 2.962 -17.881 1.00 39.22 87 GLY A CA 1
ATOM 711 C C . GLY A 1 87 ? -12.756 3.900 -17.041 1.00 39.22 87 GLY A C 1
ATOM 712 O O . GLY A 1 87 ? -12.553 3.659 -15.855 1.00 39.22 87 GLY A O 1
ATOM 713 N N . GLY A 1 88 ? -12.276 4.980 -17.662 1.00 45.12 88 GLY A N 1
ATOM 714 C CA . GLY A 1 88 ? -11.413 5.981 -17.042 1.00 45.12 88 GLY A CA 1
ATOM 715 C C . GLY A 1 88 ? -11.834 6.335 -15.616 1.00 45.12 88 GLY A C 1
ATOM 716 O O . GLY A 1 88 ? -12.834 7.022 -15.398 1.00 45.12 88 GLY A O 1
ATOM 717 N N . MET A 1 89 ? -11.031 5.893 -14.644 1.00 49.00 89 MET A N 1
ATOM 718 C CA . MET A 1 89 ? -11.217 6.231 -13.239 1.00 49.00 89 MET A CA 1
ATOM 719 C C . MET A 1 89 ? -11.299 7.749 -13.082 1.00 49.00 89 MET A C 1
ATOM 721 O O . MET A 1 89 ? -10.349 8.500 -13.376 1.00 49.00 89 MET A O 1
ATOM 725 N N . THR A 1 90 ? -12.437 8.203 -12.563 1.00 56.06 90 THR A N 1
ATOM 726 C CA . THR A 1 90 ? -12.648 9.613 -12.260 1.00 56.06 90 THR A CA 1
ATOM 727 C C . THR A 1 90 ? -11.631 10.073 -11.211 1.00 56.06 90 THR A C 1
ATOM 729 O O . THR A 1 90 ? -11.059 9.278 -10.459 1.00 56.06 90 THR A O 1
ATOM 732 N N . ALA A 1 91 ? -11.390 11.382 -11.105 1.00 52.56 91 ALA A N 1
ATOM 733 C CA . ALA A 1 91 ? -10.488 11.920 -10.080 1.00 52.56 91 ALA A CA 1
ATOM 734 C C . ALA A 1 91 ? -10.902 11.522 -8.644 1.00 52.56 91 ALA A C 1
ATOM 736 O O . ALA A 1 91 ? -10.063 11.476 -7.742 1.00 52.56 91 ALA A O 1
ATOM 737 N N . LYS A 1 92 ? -12.188 11.215 -8.431 1.00 53.22 92 LYS A N 1
ATOM 738 C CA . LYS A 1 92 ? -12.731 10.705 -7.169 1.00 53.22 92 LYS A CA 1
ATOM 739 C C . LYS A 1 92 ? -12.328 9.248 -6.932 1.00 53.22 92 LYS A C 1
ATOM 741 O O . LYS A 1 92 ? -11.911 8.920 -5.824 1.00 53.22 92 LYS A O 1
ATOM 746 N N . ASP A 1 93 ? -12.367 8.416 -7.966 1.00 48.81 93 ASP A N 1
ATOM 747 C CA . ASP A 1 93 ? -12.016 6.995 -7.871 1.00 48.81 93 ASP A CA 1
ATOM 748 C C . ASP A 1 93 ? -10.515 6.801 -7.701 1.00 48.81 93 ASP A C 1
ATOM 750 O O . ASP A 1 93 ? -10.102 6.009 -6.865 1.00 48.81 93 ASP A O 1
ATOM 754 N N . ARG A 1 94 ? -9.688 7.639 -8.337 1.00 55.69 94 ARG A N 1
ATOM 755 C CA . ARG A 1 94 ? -8.240 7.682 -8.071 1.00 55.69 94 ARG A CA 1
ATOM 756 C C . ARG A 1 94 ? -7.903 8.041 -6.621 1.00 55.69 94 ARG A C 1
ATOM 758 O O . ARG A 1 94 ? -7.014 7.434 -6.027 1.00 55.69 94 ARG A O 1
ATOM 765 N N . ARG A 1 95 ? -8.620 9.000 -6.020 1.00 53.94 95 ARG A N 1
ATOM 766 C CA . ARG A 1 95 ? -8.454 9.340 -4.591 1.00 53.94 95 ARG A CA 1
ATOM 767 C C . ARG A 1 95 ? -8.924 8.208 -3.685 1.00 53.94 95 ARG A C 1
ATOM 769 O O . ARG A 1 95 ? -8.251 7.899 -2.705 1.00 53.94 95 ARG A O 1
ATOM 776 N N . ASN A 1 96 ? -10.048 7.579 -4.022 1.00 58.00 96 ASN A N 1
ATOM 777 C CA . ASN A 1 96 ? -10.559 6.430 -3.284 1.00 58.00 96 ASN A CA 1
ATOM 778 C C . ASN A 1 96 ? -9.625 5.226 -3.394 1.00 58.00 96 ASN A C 1
ATOM 780 O O . ASN A 1 96 ? -9.395 4.573 -2.389 1.00 58.00 96 ASN A O 1
ATOM 784 N N . TYR A 1 97 ? -9.034 4.974 -4.558 1.00 58.75 97 TYR A N 1
ATOM 785 C CA . TYR A 1 97 ? -8.068 3.905 -4.768 1.00 58.75 97 TYR A CA 1
ATOM 786 C C . TYR A 1 97 ? -6.790 4.135 -3.958 1.00 58.75 97 TYR A C 1
ATOM 788 O O . TYR A 1 97 ? -6.352 3.241 -3.243 1.00 58.75 97 TYR A O 1
ATOM 796 N N . GLY A 1 98 ? -6.241 5.356 -3.969 1.00 58.41 98 GLY A N 1
ATOM 797 C CA . GLY A 1 98 ? -5.107 5.715 -3.109 1.00 58.41 98 GLY A CA 1
ATOM 798 C C . GLY A 1 98 ? -5.416 5.536 -1.617 1.00 58.41 98 GLY A C 1
ATOM 799 O O . GLY A 1 98 ? -4.602 4.978 -0.883 1.00 58.41 98 GLY A O 1
ATOM 800 N N . ARG A 1 99 ? -6.621 5.932 -1.183 1.00 63.72 99 ARG A N 1
ATOM 801 C CA . ARG A 1 99 ? -7.110 5.702 0.184 1.00 63.72 99 ARG A CA 1
ATOM 802 C C . ARG A 1 99 ? -7.214 4.208 0.502 1.00 63.72 99 ARG A C 1
ATOM 80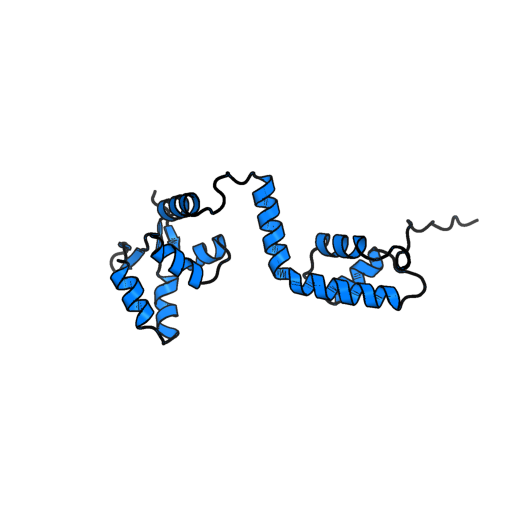4 O O . ARG A 1 99 ? -6.653 3.775 1.497 1.00 63.72 99 ARG A O 1
ATOM 811 N N . LEU A 1 100 ? -7.871 3.425 -0.353 1.00 61.41 100 LEU A N 1
ATOM 812 C CA . LEU A 1 100 ? -8.066 1.981 -0.180 1.00 61.41 100 LEU A CA 1
ATOM 813 C C . LEU A 1 100 ? -6.740 1.218 -0.174 1.00 61.41 100 LEU A C 1
ATOM 815 O O . LEU A 1 100 ? -6.600 0.227 0.531 1.00 61.41 100 LEU A O 1
ATOM 819 N N . LYS A 1 101 ? -5.745 1.692 -0.924 1.00 60.69 101 LYS A N 1
ATOM 820 C CA . LYS A 1 101 ? -4.402 1.117 -0.968 1.00 60.69 101 LYS A CA 1
ATOM 821 C C . LYS A 1 101 ? -3.627 1.361 0.328 1.00 60.69 101 LYS A C 1
ATOM 823 O O . LYS A 1 101 ? -3.065 0.416 0.872 1.00 60.69 101 LYS A O 1
ATOM 828 N N . ALA A 1 102 ? -3.674 2.585 0.855 1.00 59.59 102 ALA A N 1
ATOM 829 C CA . ALA A 1 102 ? -3.127 2.911 2.174 1.00 59.59 102 ALA A CA 1
ATOM 830 C C . ALA A 1 102 ? -3.898 2.208 3.312 1.00 59.59 102 ALA A C 1
ATOM 832 O O . ALA A 1 102 ? -3.319 1.813 4.321 1.00 59.59 102 ALA A O 1
ATOM 833 N N . GLU A 1 103 ? -5.208 2.009 3.151 1.00 58.88 103 GLU A N 1
ATOM 834 C CA . GLU A 1 103 ? -6.037 1.241 4.085 1.00 58.88 103 GLU A CA 1
ATOM 835 C C . GLU A 1 103 ? -5.745 -0.265 4.008 1.00 58.88 103 GLU A C 1
ATOM 837 O O . GLU A 1 103 ? -5.767 -0.924 5.043 1.00 58.88 103 GLU A O 1
ATOM 842 N N . ARG A 1 104 ? -5.390 -0.808 2.832 1.00 63.88 104 ARG A N 1
ATOM 843 C CA . ARG A 1 104 ? -4.973 -2.211 2.658 1.00 63.88 104 ARG A CA 1
ATOM 844 C C . ARG A 1 104 ? -3.705 -2.528 3.443 1.00 63.88 104 ARG A C 1
ATOM 846 O O . ARG A 1 104 ? -3.638 -3.580 4.070 1.00 63.88 104 ARG A O 1
ATOM 853 N N . GLU A 1 105 ? -2.719 -1.632 3.419 1.00 62.28 105 GLU A N 1
ATOM 854 C CA . GLU A 1 105 ? -1.476 -1.788 4.193 1.00 62.28 105 GLU A CA 1
ATOM 855 C C . GLU A 1 105 ? -1.745 -1.862 5.701 1.00 62.28 105 GLU A C 1
ATOM 857 O O . GLU A 1 105 ? -1.060 -2.589 6.410 1.00 62.28 105 GLU A O 1
ATOM 862 N N . ASN A 1 106 ? -2.804 -1.195 6.167 1.00 67.56 106 ASN A N 1
ATOM 863 C CA . ASN A 1 106 ? -3.194 -1.140 7.574 1.00 67.56 106 ASN A CA 1
ATOM 864 C C . ASN A 1 106 ? -4.404 -2.031 7.903 1.00 67.56 106 ASN A C 1
ATOM 866 O O . ASN A 1 106 ? -4.993 -1.898 8.973 1.00 67.56 106 ASN A O 1
ATOM 870 N N . PHE A 1 107 ? -4.826 -2.919 6.998 1.00 74.69 107 PHE A N 1
ATOM 871 C CA . PHE A 1 107 ? -6.086 -3.655 7.142 1.00 74.69 107 PHE A CA 1
ATOM 872 C C . PHE A 1 107 ? -6.048 -4.644 8.314 1.00 74.69 107 PHE A C 1
ATOM 874 O O . PHE A 1 107 ? -6.989 -4.715 9.105 1.00 74.69 107 PHE A O 1
ATOM 881 N N . THR A 1 108 ? -4.934 -5.360 8.473 1.00 76.25 108 THR A N 1
ATOM 882 C CA . THR A 1 108 ? -4.712 -6.275 9.605 1.00 76.25 108 THR A CA 1
ATOM 883 C C . THR A 1 108 ? -4.692 -5.525 10.936 1.00 76.25 108 THR A C 1
ATOM 885 O O . THR A 1 108 ? -5.303 -5.970 11.913 1.00 76.25 108 THR A O 1
ATOM 888 N N . ASP A 1 109 ? -4.056 -4.354 10.963 1.00 79.69 109 ASP A N 1
ATOM 889 C CA . ASP A 1 109 ? -4.000 -3.493 12.144 1.00 79.69 109 ASP A CA 1
ATOM 890 C C . ASP A 1 109 ? -5.373 -2.905 12.463 1.00 79.69 109 ASP A C 1
ATOM 892 O O . ASP A 1 109 ? -5.769 -2.875 13.622 1.00 79.69 109 ASP A O 1
ATOM 896 N N . ALA A 1 110 ? -6.155 -2.529 11.448 1.00 80.56 110 ALA A N 1
ATOM 897 C CA . ALA A 1 110 ? -7.523 -2.053 11.617 1.00 80.56 110 ALA A CA 1
ATOM 898 C C . ALA A 1 110 ? -8.437 -3.135 12.214 1.00 80.56 110 ALA A C 1
ATOM 900 O O . ALA A 1 110 ? -9.224 -2.839 13.114 1.00 80.56 110 ALA A O 1
ATOM 901 N N . ILE A 1 111 ? -8.319 -4.390 11.762 1.00 82.06 111 ILE A N 1
ATOM 902 C CA . ILE A 1 111 ? -9.059 -5.523 12.339 1.00 82.06 111 ILE A CA 1
ATOM 903 C C . ILE A 1 111 ? -8.634 -5.750 13.792 1.00 82.06 111 ILE A C 1
ATOM 905 O O . ILE A 1 111 ? -9.486 -5.859 14.676 1.00 82.06 111 ILE A O 1
ATOM 909 N N . SER A 1 112 ? -7.328 -5.784 14.052 1.00 86.38 112 SER A N 1
ATOM 910 C CA . SER A 1 112 ? -6.788 -6.014 15.396 1.00 86.38 112 SER A CA 1
ATOM 911 C C . SER A 1 112 ? -7.205 -4.899 16.363 1.00 86.38 112 SER A C 1
ATOM 913 O O . SER A 1 112 ? -7.695 -5.175 17.460 1.00 86.38 112 SER A O 1
ATOM 915 N N . ALA A 1 113 ? -7.130 -3.644 15.915 1.00 86.44 113 ALA A N 1
ATOM 916 C CA . ALA A 1 113 ? -7.618 -2.471 16.627 1.00 86.44 113 ALA A CA 1
ATOM 917 C C . ALA A 1 113 ? -9.127 -2.542 16.895 1.00 86.44 113 ALA A C 1
ATOM 919 O O . ALA A 1 113 ? -9.573 -2.188 17.985 1.00 86.44 113 ALA A O 1
ATOM 920 N N . ALA A 1 114 ? -9.930 -3.030 15.944 1.00 87.31 114 ALA A N 1
ATOM 921 C CA . ALA A 1 114 ? -11.370 -3.179 16.130 1.00 87.31 114 ALA A CA 1
ATOM 922 C C . ALA A 1 114 ? -11.712 -4.201 17.221 1.00 87.31 114 ALA A C 1
ATOM 924 O O . ALA A 1 114 ? -12.534 -3.913 18.095 1.00 87.31 114 ALA A O 1
ATOM 925 N N . VAL A 1 115 ? -11.053 -5.365 17.207 1.00 86.00 115 VAL A N 1
ATOM 926 C CA . VAL A 1 115 ? -11.235 -6.408 18.227 1.00 86.00 115 VAL A CA 1
ATOM 927 C C . VAL A 1 115 ? -10.797 -5.889 19.595 1.00 86.00 115 VAL A C 1
ATOM 929 O O . VAL A 1 115 ? -11.578 -5.929 20.547 1.00 86.00 115 VAL A O 1
ATOM 932 N N . LYS A 1 116 ? -9.587 -5.326 19.688 1.00 88.44 116 LYS A N 1
ATOM 933 C CA . LYS A 1 116 ? -9.037 -4.803 20.945 1.00 88.44 116 LYS A CA 1
ATOM 934 C C . LYS A 1 116 ? -9.885 -3.657 21.499 1.00 88.44 116 LYS A C 1
ATOM 936 O O . LYS A 1 116 ? -10.186 -3.620 22.690 1.00 88.44 116 LYS A O 1
ATOM 941 N N . GLY A 1 117 ? -10.337 -2.762 20.624 1.00 87.06 117 GLY A N 1
ATOM 942 C CA . GLY A 1 117 ? -11.234 -1.665 20.960 1.00 87.06 117 GLY A CA 1
ATOM 943 C C . GLY A 1 117 ? -12.577 -2.136 21.510 1.00 87.06 117 GLY A C 1
ATOM 944 O O . GLY A 1 117 ? -13.065 -1.572 22.489 1.00 87.06 117 GLY A O 1
ATOM 945 N N . LEU A 1 118 ? -13.163 -3.180 20.921 1.00 86.81 118 LEU A N 1
ATOM 946 C CA . LEU A 1 118 ? -14.411 -3.766 21.404 1.00 86.81 118 LEU A CA 1
ATOM 947 C C . LEU A 1 118 ? -14.238 -4.433 22.775 1.00 86.81 118 LEU A C 1
ATOM 949 O O . LEU A 1 118 ? -15.074 -4.212 23.649 1.00 86.81 118 LEU A O 1
ATOM 953 N N . MET A 1 119 ? -13.156 -5.190 22.981 1.00 87.44 119 MET A N 1
ATOM 954 C CA . MET A 1 119 ? -12.839 -5.795 24.284 1.00 87.44 119 MET A CA 1
ATOM 955 C C . MET A 1 119 ? -12.681 -4.718 25.362 1.00 87.44 119 MET A C 1
ATOM 957 O O . MET A 1 119 ? -13.335 -4.774 26.398 1.00 87.44 119 MET A O 1
ATOM 961 N N . HIS A 1 120 ? -11.920 -3.659 25.067 1.00 87.38 120 HIS A N 1
ATOM 962 C CA . HIS A 1 120 ? -11.754 -2.535 25.989 1.00 87.38 120 HIS A CA 1
ATOM 963 C C . HIS A 1 120 ? -13.081 -1.849 26.333 1.00 87.38 120 HIS A C 1
ATOM 965 O O . HIS A 1 120 ? -13.323 -1.465 27.475 1.00 87.38 120 HIS A O 1
ATOM 971 N N . CYS A 1 121 ? -13.958 -1.698 25.342 1.00 86.81 121 CYS A N 1
ATOM 972 C CA . CYS A 1 121 ? -15.299 -1.157 25.527 1.00 86.81 121 CYS A CA 1
ATOM 973 C C . CYS A 1 121 ? -16.178 -2.050 26.417 1.00 86.81 121 CYS A C 1
ATOM 975 O O . CYS A 1 121 ? -17.001 -1.530 27.168 1.00 86.81 121 CYS A O 1
ATOM 977 N N . GLN A 1 122 ? -16.024 -3.372 26.326 1.00 85.94 122 GLN A N 1
ATOM 978 C CA . GLN A 1 122 ? -16.790 -4.340 27.106 1.00 85.94 122 GLN A CA 1
ATOM 979 C C . GLN A 1 122 ? -16.390 -4.353 28.585 1.00 85.94 122 GLN A C 1
ATOM 981 O O . GLN A 1 122 ? -17.267 -4.479 29.439 1.00 85.94 122 GLN A O 1
ATOM 986 N N . ASP A 1 123 ? -15.106 -4.166 28.881 1.00 84.81 123 ASP A N 1
ATOM 987 C CA . ASP A 1 123 ? -14.566 -4.224 30.245 1.00 84.81 123 ASP A CA 1
ATOM 988 C C . ASP A 1 123 ? -14.753 -2.911 31.033 1.00 84.81 123 ASP A C 1
ATOM 990 O O . ASP A 1 123 ? -14.472 -2.835 32.231 1.00 84.81 123 ASP A O 1
ATOM 994 N N . ARG A 1 124 ? -15.235 -1.850 30.375 1.00 78.06 124 ARG A N 1
ATOM 995 C CA . ARG A 1 124 ? -15.403 -0.514 30.961 1.00 78.06 124 ARG A CA 1
ATOM 996 C C . ARG A 1 124 ? -16.823 -0.283 31.479 1.00 78.06 124 ARG A C 1
ATOM 998 O O . ARG A 1 124 ? -17.800 -0.327 30.736 1.00 78.06 124 ARG A O 1
ATOM 1005 N N . ASN A 1 125 ? -16.907 0.097 32.753 1.00 71.94 125 ASN A N 1
ATOM 1006 C CA . ASN A 1 125 ? -18.073 0.740 33.351 1.00 71.94 125 ASN A CA 1
ATOM 1007 C C . ASN A 1 125 ? -17.601 1.989 34.125 1.00 71.94 125 ASN A C 1
ATOM 1009 O O . ASN A 1 125 ? -16.881 1.830 35.112 1.00 71.94 125 ASN A O 1
ATOM 1013 N N . PRO A 1 126 ? -17.943 3.224 33.711 1.00 73.94 126 PRO A N 1
ATOM 1014 C CA . PRO A 1 126 ? -18.944 3.597 32.705 1.00 73.94 126 PRO A CA 1
ATOM 1015 C C . PRO A 1 126 ? -18.498 3.372 31.243 1.00 73.94 126 PRO A C 1
ATOM 1017 O O . PRO A 1 126 ? -17.306 3.188 30.993 1.00 73.94 126 PRO A O 1
ATOM 1020 N N . PRO A 1 127 ? -19.445 3.418 30.277 1.00 84.88 127 PRO A N 1
ATOM 1021 C CA . PRO A 1 127 ? -19.155 3.347 28.840 1.00 84.88 127 PRO A CA 1
ATOM 1022 C C . PRO A 1 127 ? -18.144 4.416 28.393 1.00 84.88 127 PRO A C 1
ATOM 1024 O O . PRO A 1 127 ? -18.020 5.457 29.031 1.00 84.88 127 PRO A O 1
ATOM 1027 N N . ILE A 1 128 ? -17.432 4.195 27.286 1.00 87.69 128 ILE A N 1
ATOM 1028 C CA . ILE A 1 128 ? -16.289 5.036 26.882 1.00 87.69 128 ILE A CA 1
ATOM 1029 C C . ILE A 1 128 ? -16.702 6.197 25.963 1.00 87.69 128 ILE A C 1
ATOM 1031 O O . ILE A 1 128 ? -17.691 6.113 25.225 1.00 87.69 128 ILE A O 1
ATOM 1035 N N . ARG A 1 129 ? -15.946 7.302 25.961 1.00 88.50 129 ARG A N 1
ATOM 1036 C CA . ARG A 1 129 ? -16.099 8.394 24.980 1.00 88.50 129 ARG A CA 1
ATOM 1037 C C . ARG A 1 129 ? -15.247 8.154 23.736 1.00 88.50 129 ARG A C 1
ATOM 1039 O O . ARG A 1 129 ? -14.164 7.589 23.808 1.00 88.50 129 ARG A O 1
ATOM 1046 N N . LYS A 1 130 ? -15.658 8.720 22.594 1.00 88.62 130 LYS A N 1
ATOM 1047 C CA . LYS A 1 130 ? -14.888 8.623 21.336 1.00 88.62 130 LYS A CA 1
ATOM 1048 C C . LYS A 1 130 ? -13.434 9.103 21.472 1.00 88.62 130 LYS A C 1
ATOM 1050 O O . LYS A 1 130 ? -12.549 8.524 20.856 1.00 88.62 130 LYS A O 1
ATOM 1055 N N . ALA A 1 131 ? -13.193 10.166 22.242 1.00 87.38 131 ALA A N 1
ATOM 1056 C CA . ALA A 1 131 ? -11.845 10.704 22.436 1.00 87.38 131 ALA A CA 1
ATOM 1057 C C . ALA A 1 131 ? -10.942 9.734 23.217 1.00 87.38 131 ALA A C 1
ATOM 1059 O O . ALA A 1 131 ? -9.809 9.509 22.818 1.00 87.38 131 ALA A O 1
ATOM 1060 N N . GLU A 1 132 ? -11.472 9.117 24.274 1.00 88.62 132 GLU A N 1
ATOM 1061 C CA . GLU A 1 132 ? -10.766 8.109 25.078 1.00 88.62 132 GLU A CA 1
ATOM 1062 C C . GLU A 1 132 ? -10.514 6.841 24.259 1.00 88.62 132 GLU A C 1
ATOM 1064 O O . GLU A 1 132 ? -9.408 6.315 24.255 1.00 88.62 132 GLU A O 1
ATOM 1069 N N . PHE A 1 133 ? -11.517 6.407 23.490 1.00 90.62 133 PHE A N 1
ATOM 1070 C CA . PHE A 1 133 ? -11.384 5.294 22.555 1.00 90.62 133 PHE A CA 1
ATOM 1071 C C . PHE A 1 133 ? -10.278 5.544 21.525 1.00 90.62 133 PHE A C 1
ATOM 1073 O O . PHE A 1 133 ? -9.468 4.665 21.254 1.00 90.62 133 PHE A O 1
ATOM 1080 N N . LYS A 1 134 ? -10.225 6.757 20.963 1.00 92.06 134 LYS A N 1
ATOM 1081 C CA . LYS A 1 134 ? -9.186 7.145 20.008 1.00 92.06 134 LYS A CA 1
ATOM 1082 C C . LYS A 1 134 ? -7.793 7.062 20.635 1.00 92.06 134 LYS A C 1
ATOM 1084 O O . LYS A 1 134 ? -6.916 6.481 20.011 1.00 92.06 134 LYS A O 1
ATOM 1089 N N . ILE A 1 135 ? -7.613 7.615 21.837 1.00 91.50 135 ILE A N 1
ATOM 1090 C CA . ILE A 1 135 ? -6.330 7.571 22.555 1.00 91.50 135 ILE A CA 1
ATOM 1091 C C . ILE A 1 135 ? -5.901 6.117 22.766 1.00 91.50 135 ILE A C 1
ATOM 1093 O O . ILE A 1 135 ? -4.806 5.753 22.359 1.00 91.50 135 ILE A O 1
ATOM 1097 N N . PHE A 1 136 ? -6.801 5.276 23.283 1.00 92.00 136 PHE A N 1
ATOM 1098 C CA . PHE A 1 136 ? -6.530 3.857 23.519 1.00 92.00 136 PHE A CA 1
ATOM 1099 C C . PHE A 1 136 ? -6.068 3.119 22.254 1.00 92.00 136 PHE A C 1
ATOM 1101 O O . PHE A 1 136 ? -5.073 2.406 22.275 1.00 92.00 136 PHE A O 1
ATOM 1108 N N . ILE A 1 137 ? -6.758 3.311 21.126 1.00 91.81 137 ILE A N 1
ATOM 1109 C CA . ILE A 1 137 ? -6.359 2.665 19.869 1.00 91.81 137 ILE A CA 1
ATOM 1110 C C . ILE A 1 137 ? -5.014 3.200 19.361 1.00 91.81 137 ILE A C 1
ATOM 1112 O O . ILE A 1 137 ? -4.217 2.430 18.836 1.00 91.81 137 ILE A O 1
ATOM 1116 N N . GLN A 1 138 ? -4.742 4.495 19.517 1.00 90.38 138 GLN A N 1
ATOM 1117 C CA . GLN A 1 138 ? -3.496 5.106 19.043 1.00 90.38 138 GLN A CA 1
ATOM 1118 C C . GLN A 1 138 ? -2.265 4.726 19.873 1.00 90.38 138 GLN A C 1
ATOM 1120 O O . GLN A 1 138 ? -1.162 4.783 19.337 1.00 90.38 138 GLN A O 1
ATOM 1125 N N . GLU A 1 139 ? -2.434 4.327 21.137 1.00 90.25 139 GLU A N 1
ATOM 1126 C CA . GLU A 1 139 ? -1.335 3.820 21.973 1.00 90.25 139 GLU A CA 1
ATOM 1127 C C . GLU A 1 139 ? -0.720 2.543 21.386 1.00 90.25 139 GL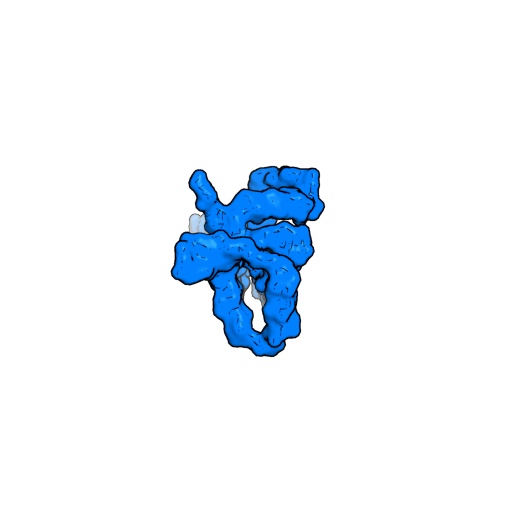U A C 1
ATOM 1129 O O . GLU A 1 139 ? 0.501 2.411 21.337 1.00 90.25 139 GLU A O 1
ATOM 1134 N N . ASP A 1 140 ? -1.559 1.635 20.887 1.00 84.81 140 ASP A N 1
ATOM 1135 C CA . ASP A 1 140 ? -1.114 0.366 20.304 1.00 84.81 140 ASP A CA 1
ATOM 1136 C C . ASP A 1 140 ? -0.933 0.423 18.780 1.00 84.81 140 ASP A C 1
ATOM 1138 O O . ASP A 1 140 ? -0.147 -0.338 18.217 1.00 84.81 140 ASP A O 1
ATOM 1142 N N . TYR A 1 141 ? -1.658 1.320 18.105 1.00 86.19 141 TYR A N 1
ATOM 1143 C CA . TYR A 1 141 ? -1.685 1.445 16.647 1.00 86.19 141 TYR A CA 1
ATOM 1144 C C . TYR A 1 141 ? -1.472 2.907 16.208 1.00 86.19 141 TYR A C 1
ATOM 1146 O O . TYR A 1 141 ? -2.376 3.524 15.633 1.00 86.19 141 TYR A O 1
ATOM 1154 N N . PRO A 1 142 ? -0.280 3.494 16.437 1.00 85.44 142 PRO A N 1
ATOM 1155 C CA . PRO A 1 142 ? -0.015 4.908 16.146 1.00 85.44 142 PRO A CA 1
ATOM 1156 C C . PRO A 1 142 ? -0.073 5.249 14.648 1.00 85.44 142 PRO A C 1
ATOM 1158 O O . PRO A 1 142 ? -0.297 6.402 14.286 1.00 85.44 142 PRO A O 1
ATOM 1161 N N . GLY A 1 143 ? 0.116 4.256 13.773 1.00 82.50 143 GLY A N 1
ATOM 1162 C CA . GLY A 1 143 ? 0.016 4.410 12.318 1.00 82.50 143 GLY A CA 1
ATOM 1163 C C . GLY A 1 143 ? -1.411 4.342 11.769 1.00 82.50 143 GLY A C 1
ATOM 1164 O O . GLY A 1 143 ? -1.615 4.603 10.584 1.00 82.50 143 GLY A O 1
ATOM 1165 N N . LEU A 1 144 ? -2.407 4.003 12.597 1.00 82.19 144 LEU A N 1
ATOM 1166 C CA . LEU A 1 144 ? -3.769 3.799 12.123 1.00 82.19 144 LEU A CA 1
ATOM 1167 C C . LEU A 1 144 ? -4.444 5.149 11.807 1.00 82.19 144 LEU A C 1
ATOM 1169 O O . LEU A 1 144 ? -4.552 6.006 12.692 1.00 82.19 144 LEU A O 1
ATOM 1173 N N . PRO A 1 145 ? -4.954 5.354 10.577 1.00 83.88 145 PRO A N 1
ATOM 1174 C CA . PRO A 1 145 ? -5.600 6.607 10.208 1.00 83.88 145 PRO A CA 1
ATOM 1175 C C . PRO A 1 145 ? -6.834 6.931 11.062 1.00 83.88 145 PRO A C 1
ATOM 1177 O O . PRO A 1 145 ? -7.647 6.061 11.387 1.00 83.88 145 PRO A O 1
ATOM 1180 N N . ASP A 1 146 ? -7.047 8.222 11.333 1.00 84.19 146 ASP A N 1
ATOM 1181 C CA . ASP A 1 146 ? -8.223 8.737 12.055 1.00 84.19 146 ASP A CA 1
ATOM 1182 C C . ASP A 1 146 ? -9.560 8.305 11.423 1.00 84.19 146 ASP A C 1
ATOM 1184 O O . ASP A 1 146 ? -10.563 8.124 12.124 1.00 84.19 146 ASP A O 1
ATOM 1188 N N . THR A 1 147 ? -9.586 8.142 10.097 1.00 84.31 147 THR A N 1
ATOM 1189 C CA . THR A 1 147 ? -10.750 7.653 9.347 1.00 84.31 147 THR A CA 1
ATOM 1190 C C . THR A 1 147 ? -11.118 6.235 9.764 1.00 84.31 147 THR A C 1
ATOM 1192 O O . THR A 1 147 ? -12.277 5.998 10.112 1.00 84.31 147 THR A O 1
ATOM 1195 N N . SER A 1 148 ? -10.133 5.336 9.829 1.00 86.31 148 SER A N 1
ATOM 1196 C CA . SER A 1 148 ? -10.297 3.941 10.242 1.00 86.31 148 SER A CA 1
ATOM 1197 C C . SER A 1 148 ? -10.757 3.846 11.696 1.00 86.31 148 SER A C 1
ATOM 1199 O O . SER A 1 148 ? -11.746 3.176 11.987 1.00 86.31 148 SER A O 1
ATOM 1201 N N . ILE A 1 149 ? -10.151 4.617 12.608 1.00 88.50 149 ILE A N 1
ATOM 1202 C CA . ILE A 1 149 ? -10.604 4.705 14.012 1.00 88.50 149 ILE A CA 1
ATOM 1203 C C . ILE A 1 149 ? -12.064 5.180 14.079 1.00 88.50 149 ILE A C 1
ATOM 1205 O O . ILE A 1 149 ? -12.870 4.683 14.870 1.00 88.50 149 ILE A O 1
ATOM 1209 N N . GLY A 1 150 ? -12.436 6.141 13.231 1.00 86.75 150 GLY A N 1
ATOM 1210 C CA . GLY A 1 150 ? -13.801 6.643 13.125 1.00 86.75 150 GLY A CA 1
ATOM 1211 C C . GLY A 1 150 ? -14.809 5.617 12.597 1.00 86.75 150 GLY A C 1
ATOM 1212 O O . GLY A 1 150 ? -15.977 5.675 12.989 1.00 86.75 150 GLY A O 1
ATOM 1213 N N . GLU A 1 151 ? -14.399 4.711 11.711 1.00 88.81 151 GLU A N 1
ATOM 1214 C CA . GLU A 1 151 ? -15.217 3.594 11.218 1.00 88.81 151 GLU A CA 1
ATOM 1215 C C . GLU A 1 151 ? -15.401 2.518 12.281 1.00 88.81 151 GLU A C 1
ATOM 1217 O O . GLU A 1 151 ? -16.541 2.153 12.577 1.00 88.81 151 GLU A O 1
ATOM 1222 N N . ILE A 1 152 ? -14.317 2.121 12.949 1.00 90.06 152 ILE A N 1
ATOM 1223 C CA . ILE A 1 152 ? -14.359 1.198 14.088 1.00 90.06 152 ILE A CA 1
ATOM 1224 C C . ILE A 1 152 ? -15.300 1.748 15.165 1.00 90.06 152 ILE A C 1
ATOM 1226 O O . ILE A 1 152 ? -16.231 1.067 15.598 1.00 90.06 152 ILE A O 1
ATOM 1230 N N . TRP A 1 153 ? -15.139 3.022 15.543 1.00 91.38 153 TRP A N 1
ATOM 1231 C CA . TRP A 1 153 ? -16.020 3.667 16.514 1.00 91.38 153 TRP A CA 1
ATOM 1232 C C . TRP A 1 153 ? -17.481 3.637 16.078 1.00 91.38 153 TRP A C 1
ATOM 1234 O O . TRP A 1 153 ? -18.359 3.460 16.916 1.00 91.38 153 TRP A O 1
ATOM 1244 N N . ARG A 1 154 ? -17.788 3.826 14.789 1.00 88.81 154 ARG A N 1
ATOM 1245 C CA . ARG A 1 154 ? -19.169 3.752 14.290 1.00 88.81 154 ARG A CA 1
ATOM 1246 C C . ARG A 1 154 ? -19.741 2.342 14.444 1.00 88.81 154 ARG A C 1
ATOM 1248 O O . ARG A 1 154 ? -20.877 2.238 14.901 1.00 88.81 154 ARG A O 1
ATOM 1255 N N . ALA A 1 155 ? -18.945 1.310 14.176 1.00 88.75 155 ALA A N 1
ATOM 1256 C CA . ALA A 1 155 ? -19.347 -0.094 14.264 1.00 88.75 155 ALA A CA 1
ATOM 1257 C C . ALA A 1 155 ? -19.581 -0.606 15.700 1.00 88.75 155 ALA A C 1
ATOM 1259 O O . ALA A 1 155 ? -20.379 -1.519 15.893 1.00 88.75 155 ALA A O 1
ATOM 1260 N N . ILE A 1 156 ? -18.942 -0.016 16.719 1.00 87.94 156 ILE A N 1
ATOM 1261 C CA . ILE A 1 156 ? -19.139 -0.438 18.120 1.00 87.94 156 ILE A CA 1
ATOM 1262 C C . ILE A 1 156 ? -20.629 -0.323 18.522 1.00 87.94 156 ILE A C 1
ATOM 1264 O O . ILE A 1 156 ? -21.284 0.668 18.185 1.00 87.94 156 ILE A O 1
ATOM 1268 N N . PRO A 1 157 ? -21.208 -1.276 19.271 1.00 87.25 157 PRO A N 1
ATOM 1269 C CA . PRO A 1 157 ? -22.582 -1.152 19.759 1.00 87.25 157 PRO A CA 1
ATOM 1270 C C . PRO A 1 157 ? -22.785 0.056 20.686 1.00 87.25 157 PRO A C 1
ATOM 1272 O O . PRO A 1 157 ? -21.959 0.339 21.552 1.00 87.25 157 PRO A O 1
ATOM 1275 N N . GLY A 1 158 ? -23.920 0.750 20.553 1.00 84.56 158 GLY A N 1
ATOM 1276 C CA . GLY A 1 158 ? -24.212 1.981 21.306 1.00 84.56 158 GLY A CA 1
ATOM 1277 C C . GLY A 1 158 ? -24.167 1.835 22.833 1.00 84.56 158 GLY A C 1
ATOM 1278 O O . GLY A 1 158 ? -23.784 2.782 23.508 1.00 84.56 158 GLY A O 1
ATOM 1279 N N . LYS A 1 159 ? -24.462 0.642 23.373 1.00 84.25 159 LYS A N 1
ATOM 1280 C CA . LYS A 1 159 ? -24.398 0.346 24.819 1.00 84.25 159 LYS A CA 1
ATOM 1281 C C . LYS A 1 159 ? -23.012 0.560 25.441 1.00 84.25 159 LYS A C 1
ATOM 1283 O O . LYS A 1 159 ? -22.914 0.776 26.641 1.00 84.25 159 LYS A O 1
ATOM 1288 N N . TYR A 1 160 ? -21.960 0.525 24.623 1.00 85.62 160 TYR A N 1
ATOM 1289 C CA . TYR A 1 160 ? -20.588 0.767 25.060 1.00 85.62 160 TYR A CA 1
ATOM 1290 C C . TYR A 1 160 ? -20.118 2.209 24.836 1.00 85.62 160 TYR A C 1
ATOM 1292 O O . TYR A 1 160 ? -18.980 2.545 25.158 1.00 85.62 160 TYR A O 1
ATOM 1300 N N . LYS A 1 161 ? -20.974 3.080 24.291 1.00 86.31 161 LYS A N 1
ATOM 1301 C CA . LYS A 1 161 ? -20.628 4.459 23.944 1.00 86.31 161 LYS A CA 1
ATOM 1302 C C . LYS A 1 161 ? -21.299 5.441 24.888 1.00 86.31 161 LYS A C 1
ATOM 1304 O O . LYS A 1 161 ? -22.512 5.410 25.074 1.00 86.31 161 LYS A O 1
ATOM 1309 N N . LEU A 1 162 ? -20.535 6.413 25.372 1.00 83.50 162 LEU A N 1
ATOM 1310 C CA . LEU A 1 162 ? -21.092 7.649 25.910 1.00 83.50 162 LEU A CA 1
ATOM 1311 C C . LEU A 1 162 ? -21.422 8.608 24.760 1.00 83.50 162 LEU A C 1
ATOM 1313 O O . LEU A 1 162 ? -20.535 9.103 24.060 1.00 83.50 162 LEU A O 1
ATOM 1317 N N . SER A 1 163 ? -22.708 8.907 24.583 1.00 66.81 163 SER A N 1
ATOM 1318 C CA . SER A 1 163 ? -23.181 9.973 23.700 1.00 66.81 163 SER A CA 1
ATOM 1319 C C .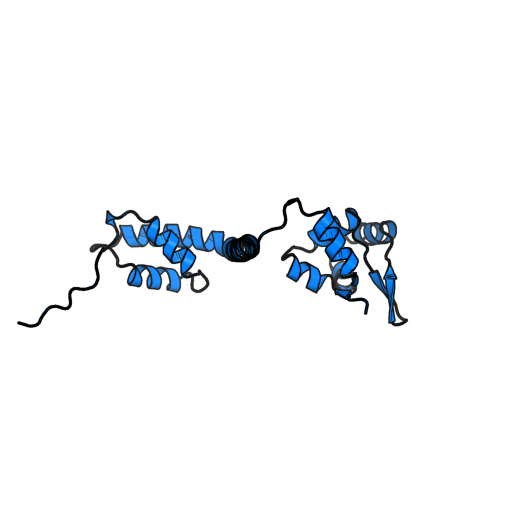 SER A 1 163 ? -23.302 11.293 24.469 1.00 66.81 163 SER A C 1
ATOM 1321 O O . SER A 1 163 ? -24.108 11.395 25.391 1.00 66.81 163 SER A O 1
ATOM 1323 N N . GLY A 1 164 ? -22.540 12.318 24.076 1.00 56.59 164 GLY A N 1
ATOM 1324 C CA . GLY A 1 164 ? -22.727 13.687 24.571 1.00 56.59 164 GLY A CA 1
ATOM 1325 C C . GLY A 1 164 ? -21.447 14.521 24.647 1.00 56.59 164 GLY A C 1
ATOM 1326 O O . GLY A 1 164 ? -20.363 14.013 24.926 1.00 56.59 164 GLY A O 1
ATOM 1327 N N . ARG A 1 165 ? -21.584 15.834 24.421 1.00 50.22 165 ARG A N 1
ATOM 1328 C CA . ARG A 1 165 ? -20.584 16.839 24.820 1.00 50.22 165 ARG A CA 1
ATOM 1329 C C . ARG A 1 165 ? -20.631 16.935 26.355 1.00 50.22 165 ARG A C 1
ATOM 1331 O O . ARG A 1 165 ? -21.741 16.911 26.889 1.00 50.22 165 ARG A O 1
ATOM 1338 N N . PRO A 1 166 ? -19.502 17.038 27.082 1.00 51.19 166 PRO A N 1
ATOM 1339 C CA . PRO A 1 166 ? -19.554 17.257 28.524 1.00 51.19 166 PRO A CA 1
ATOM 1340 C C . PRO A 1 166 ? -20.427 18.484 28.808 1.00 51.19 166 PRO A C 1
ATOM 1342 O O . PRO A 1 166 ? -20.140 19.576 28.317 1.00 51.19 166 PRO A O 1
ATOM 1345 N N . ARG A 1 167 ? -21.515 18.304 29.568 1.00 52.03 167 ARG A N 1
ATOM 1346 C CA . ARG A 1 167 ? -22.205 19.438 30.179 1.00 52.03 167 ARG A CA 1
ATOM 1347 C C . ARG A 1 167 ? -21.189 20.055 31.129 1.00 52.03 167 ARG A C 1
ATOM 1349 O O . ARG A 1 167 ? -20.883 19.460 32.158 1.00 52.03 167 ARG A O 1
ATOM 1356 N N . LEU A 1 168 ? -20.632 21.204 30.751 1.00 45.75 168 LEU A N 1
ATOM 1357 C CA . LEU A 1 168 ? -19.980 22.090 31.705 1.00 45.75 168 LEU A CA 1
ATOM 1358 C C . LEU A 1 168 ? -20.978 22.265 32.846 1.00 45.75 168 LEU A C 1
ATOM 1360 O O . LEU A 1 168 ? -22.087 22.753 32.625 1.00 45.75 168 LEU A O 1
ATOM 1364 N N . ALA A 1 169 ? -20.628 21.762 34.027 1.00 42.62 169 ALA A N 1
ATOM 1365 C CA . ALA A 1 169 ? -21.400 22.017 35.223 1.00 42.62 169 ALA A CA 1
ATOM 1366 C C . ALA A 1 169 ? -21.457 23.539 35.374 1.00 42.62 169 ALA A C 1
ATOM 1368 O O . ALA A 1 169 ? -20.435 24.180 35.622 1.00 42.62 169 ALA A O 1
ATOM 1369 N N . ALA A 1 170 ? -22.631 24.124 35.135 1.00 45.16 170 ALA A N 1
ATOM 1370 C CA . ALA A 1 170 ? -22.883 25.501 35.504 1.00 45.16 170 ALA A CA 1
ATOM 1371 C C . ALA A 1 170 ? -22.698 25.558 37.021 1.00 45.16 170 ALA A C 1
ATOM 1373 O O . ALA A 1 170 ? -23.490 24.971 37.760 1.00 45.16 170 ALA A O 1
ATOM 1374 N N . LYS A 1 171 ? -21.599 26.176 37.465 1.00 43.03 171 LYS A N 1
ATOM 1375 C CA . LYS A 1 171 ? -21.407 26.533 38.868 1.00 43.03 171 LYS A CA 1
ATOM 1376 C C . LYS A 1 171 ? -22.629 27.362 39.277 1.00 43.03 171 LYS A C 1
ATOM 1378 O O . LYS A 1 171 ? -22.840 28.434 38.713 1.00 43.03 171 LYS A O 1
ATOM 1383 N N . LYS A 1 172 ? -23.454 26.807 40.162 1.00 43.00 172 LYS A N 1
ATOM 1384 C CA . LYS A 1 172 ? -24.400 27.569 40.977 1.00 43.00 172 LYS A CA 1
ATOM 1385 C C . LYS A 1 172 ? -23.670 28.057 42.215 1.00 43.00 172 LYS A C 1
ATOM 1387 O O . LYS A 1 172 ? -22.799 27.294 42.691 1.00 43.00 172 LYS A O 1
#

Radius of gyration: 25.14 Å; chains: 1; bounding box: 53×47×67 Å

Sequence (172 aa):
MERWITANQLLKRWSAGPSTIFKAVEDGLSTYREWTQGRPKEVDMKNFVRHFSRMHDSSALGDWFPAMLFKMSDVESFEDDHSEDGGGMTAKDRRNYGRLKAERENFTDAISAAVKGLMHCQDRNPPIRKAEFKIFIQEDYPGLPDTSIGEIWRAIPGKYKLSGRPRLAAKK